Protein AF-A0A317D7Y8-F1 (afdb_monomer)

Radius of gyration: 27.48 Å; Cα contacts (8 Å, |Δi|>4): 65; chains: 1; bounding box: 44×26×74 Å

Sequence (77 aa):
MPLAPRHRRTWRGGRRWCSCGLRWTACQDRHASVPTEPPAPPRNTRWWDEATRANPQVGRVGRLTPAQSWRANGGRW

Foldseek 3Di:
DQPDDDFDWDDDPNATPTPVGHGCVPDPCNVPDGPDDPPDPPDPPDPVVDPPDDPPPPDPPPDDDPVRVCVVVVNDD

Mean predicted aligned error: 17.32 Å

Structure (mmCIF, N/CA/C/O backbone):
data_AF-A0A317D7Y8-F1
#
_entry.id   AF-A0A317D7Y8-F1
#
loop_
_atom_site.group_PDB
_atom_site.id
_atom_site.type_symbol
_atom_site.label_atom_id
_atom_site.label_alt_id
_atom_site.label_comp_id
_atom_site.label_asym_id
_atom_site.label_entity_id
_atom_site.label_seq_id
_atom_site.pdbx_PDB_ins_code
_atom_site.Cartn_x
_atom_site.Cartn_y
_atom_site.Cartn_z
_atom_site.occupancy
_atom_site.B_iso_or_equiv
_atom_site.auth_seq_id
_atom_site.auth_comp_id
_atom_site.auth_asym_id
_atom_site.auth_atom_id
_atom_site.pdbx_PDB_model_num
ATOM 1 N N . MET A 1 1 ? -1.334 1.203 -4.510 1.00 52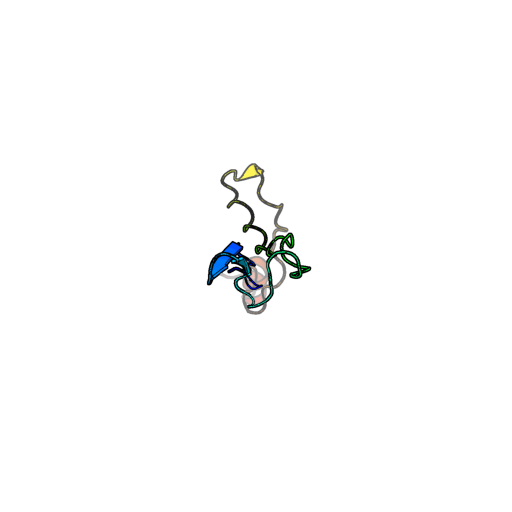.34 1 MET A N 1
ATOM 2 C CA . MET A 1 1 ? -2.551 0.921 -3.685 1.00 52.34 1 MET A CA 1
ATOM 3 C C . MET A 1 1 ? -2.118 0.474 -2.285 1.00 52.34 1 MET A C 1
ATOM 5 O O . MET A 1 1 ? -1.054 -0.124 -2.207 1.00 52.34 1 MET A O 1
ATOM 9 N N . PRO A 1 2 ? -2.835 0.760 -1.175 1.00 58.12 2 PRO A N 1
ATOM 10 C CA . PRO A 1 2 ? -2.439 0.233 0.135 1.00 58.12 2 PRO A CA 1
ATOM 11 C C . PRO A 1 2 ? -2.565 -1.296 0.142 1.00 58.12 2 PRO A C 1
ATOM 13 O O . PRO A 1 2 ? -3.648 -1.824 -0.093 1.00 58.12 2 PRO A O 1
ATOM 16 N N . LEU A 1 3 ? -1.449 -1.986 0.387 1.00 63.47 3 LEU A N 1
ATOM 17 C CA . LEU A 1 3 ? -1.355 -3.450 0.315 1.00 63.47 3 LEU A CA 1
ATOM 18 C C . LEU A 1 3 ? -1.882 -4.149 1.579 1.00 63.47 3 LEU A C 1
ATOM 20 O O . LEU A 1 3 ? -2.225 -5.324 1.533 1.00 63.47 3 LEU A O 1
ATOM 24 N N . ALA A 1 4 ? -1.968 -3.424 2.698 1.00 59.84 4 ALA A N 1
ATOM 25 C CA . ALA A 1 4 ? -2.457 -3.935 3.975 1.00 59.84 4 ALA A CA 1
ATOM 26 C C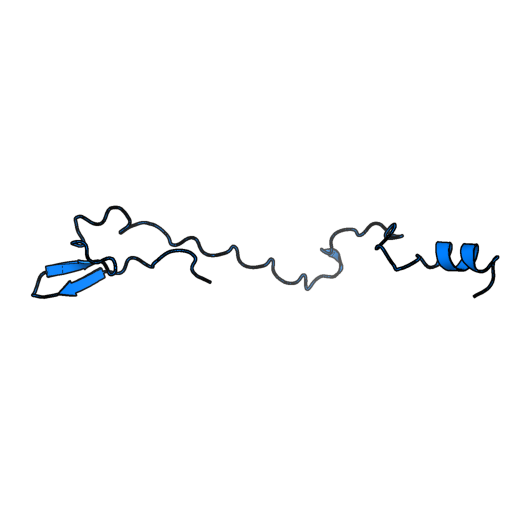 . ALA A 1 4 ? -3.631 -3.094 4.515 1.00 59.84 4 ALA A C 1
ATOM 28 O O . ALA A 1 4 ? -3.709 -1.887 4.235 1.00 59.84 4 ALA A O 1
ATOM 29 N N . PRO A 1 5 ? -4.530 -3.693 5.324 1.00 68.75 5 PRO A N 1
ATOM 30 C CA . PRO A 1 5 ? -5.601 -2.966 5.993 1.00 68.75 5 PRO A CA 1
ATOM 31 C C . PRO A 1 5 ? -5.041 -1.823 6.846 1.00 68.75 5 PRO A C 1
ATOM 33 O O . PRO A 1 5 ? -4.181 -2.015 7.702 1.00 68.75 5 PRO A O 1
ATOM 36 N N . ARG A 1 6 ? -5.552 -0.603 6.650 1.00 74.00 6 ARG A N 1
ATOM 37 C CA . ARG A 1 6 ? -5.222 0.526 7.531 1.00 74.00 6 ARG A CA 1
ATOM 38 C C . ARG A 1 6 ? -5.878 0.318 8.898 1.00 74.00 6 ARG A C 1
ATOM 40 O O . ARG A 1 6 ? -7.099 0.437 9.020 1.00 74.00 6 ARG A O 1
ATOM 47 N N . HIS A 1 7 ? -5.068 0.090 9.930 1.00 85.19 7 HIS A N 1
ATOM 48 C CA . HIS A 1 7 ? -5.503 0.081 11.327 1.00 85.19 7 HIS A CA 1
ATOM 49 C C . HIS A 1 7 ? -5.819 1.513 11.778 1.00 85.19 7 HIS A C 1
ATOM 51 O O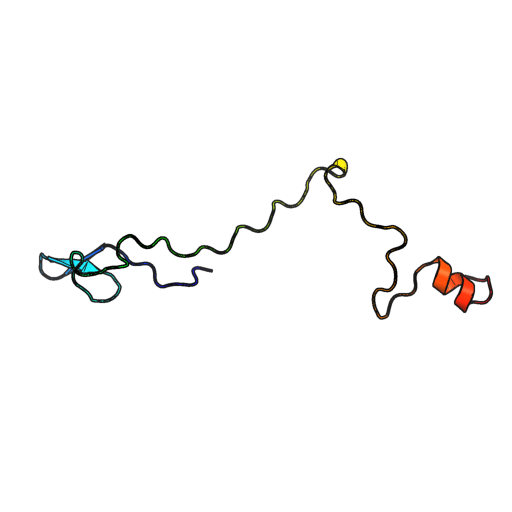 . HIS A 1 7 ? -4.933 2.352 11.930 1.00 85.19 7 HIS A O 1
ATOM 57 N N . ARG A 1 8 ? -7.106 1.826 11.954 1.00 84.56 8 ARG A N 1
ATOM 58 C CA . ARG A 1 8 ? -7.581 3.153 12.371 1.00 84.56 8 ARG A CA 1
ATOM 59 C C . ARG A 1 8 ? -8.290 3.082 13.712 1.00 84.56 8 ARG A C 1
ATOM 61 O O . ARG A 1 8 ? -9.040 2.145 13.985 1.00 84.56 8 ARG A O 1
ATOM 68 N N . ARG A 1 9 ? -8.074 4.109 14.535 1.00 90.12 9 ARG A N 1
ATOM 69 C CA . ARG A 1 9 ? -8.773 4.281 15.810 1.00 90.12 9 ARG A CA 1
ATOM 70 C C . ARG A 1 9 ? -10.225 4.665 15.539 1.00 90.12 9 ARG A C 1
ATOM 72 O O . ARG A 1 9 ? -10.483 5.644 14.848 1.00 90.12 9 ARG A O 1
ATOM 79 N N . THR A 1 10 ? -11.152 3.915 16.115 1.00 91.12 10 THR A N 1
ATOM 80 C CA . THR A 1 10 ? -12.599 4.151 16.048 1.00 91.12 10 THR A CA 1
ATOM 81 C C . THR A 1 10 ? -13.205 4.118 17.452 1.00 91.12 10 THR A C 1
ATOM 83 O O . THR A 1 10 ? -12.602 3.584 18.388 1.00 91.12 10 THR A O 1
ATOM 86 N N . TRP A 1 11 ? -14.390 4.703 17.618 1.00 90.44 11 TRP A N 1
ATOM 87 C CA . TRP A 1 11 ? -15.155 4.654 18.864 1.00 90.44 11 TRP A CA 1
ATOM 88 C C . TRP A 1 11 ? -16.355 3.721 18.696 1.00 90.44 11 TRP A C 1
ATOM 90 O O . TRP A 1 11 ? -17.127 3.873 17.755 1.00 90.44 11 TRP A O 1
ATOM 100 N N . ARG A 1 12 ? -16.523 2.760 19.612 1.00 87.06 12 ARG A N 1
ATOM 101 C CA . ARG A 1 12 ? -17.746 1.946 19.730 1.00 87.06 12 ARG A CA 1
ATOM 102 C C . ARG A 1 12 ? -18.097 1.773 21.201 1.00 87.06 12 ARG A C 1
ATOM 104 O O . ARG A 1 12 ? -17.257 1.316 21.979 1.00 87.06 12 ARG A O 1
ATOM 111 N N . GLY A 1 13 ? -19.323 2.147 21.570 1.00 84.81 13 GLY A N 1
ATOM 112 C CA . GLY A 1 13 ? -19.853 1.971 22.928 1.00 84.81 13 GLY A CA 1
ATOM 113 C C . GLY A 1 13 ? -18.965 2.583 24.017 1.00 84.81 13 GLY A C 1
ATOM 114 O O . GLY A 1 13 ? -18.614 1.903 24.976 1.00 84.81 13 GLY A O 1
ATOM 115 N N . GLY A 1 14 ? -18.495 3.820 23.818 1.00 89.75 14 GLY A N 1
ATOM 116 C CA . GLY A 1 14 ? -17.644 4.523 24.791 1.00 89.75 14 GLY A CA 1
ATOM 117 C C . GLY A 1 14 ? -16.232 3.947 24.965 1.00 89.75 14 GLY A C 1
ATOM 118 O O . GLY A 1 14 ? -15.490 4.381 25.842 1.00 89.75 14 GLY A O 1
ATOM 119 N N . ARG A 1 15 ? -15.821 2.978 24.139 1.00 89.69 15 ARG A N 1
ATOM 120 C CA . ARG A 1 15 ? -14.467 2.409 24.149 1.00 89.69 15 ARG A CA 1
ATOM 121 C C . ARG A 1 15 ? -13.771 2.634 22.809 1.00 89.69 15 ARG A C 1
ATOM 123 O O . ARG A 1 15 ? -14.413 2.813 21.773 1.00 89.69 15 ARG A O 1
ATOM 130 N N . ARG A 1 16 ? -12.435 2.618 22.840 1.00 92.50 16 ARG A N 1
ATOM 131 C CA . ARG A 1 16 ? -11.574 2.756 21.656 1.00 92.50 16 ARG A CA 1
ATO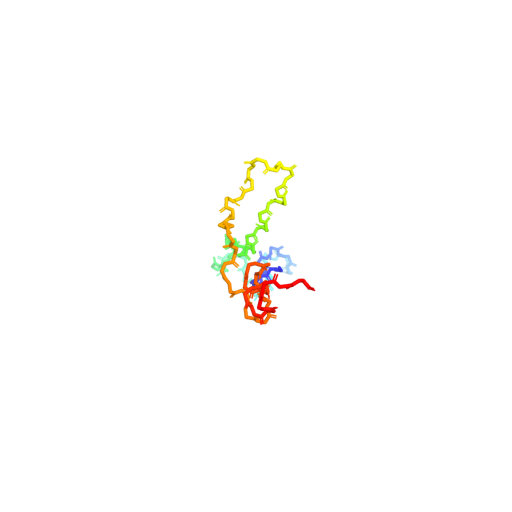M 132 C C . ARG A 1 16 ? -11.337 1.391 21.005 1.00 92.50 16 ARG A C 1
ATOM 134 O O . ARG A 1 16 ? -10.816 0.477 21.647 1.00 92.50 16 ARG A O 1
ATOM 141 N N . TRP A 1 17 ? -11.663 1.285 19.724 1.00 93.56 17 TRP A N 1
ATOM 142 C CA . TRP A 1 17 ? -11.537 0.081 18.903 1.00 93.56 17 TRP A CA 1
ATOM 143 C C . TRP A 1 17 ? -10.650 0.336 17.687 1.00 93.56 17 TRP A C 1
ATOM 145 O O . TRP A 1 17 ? -10.441 1.477 17.277 1.00 93.56 17 TRP A O 1
ATOM 155 N N . CYS A 1 18 ? -10.107 -0.731 17.119 1.00 90.38 18 CYS A N 1
ATOM 156 C CA . CYS A 1 18 ? -9.398 -0.697 15.852 1.00 90.38 18 CYS A CA 1
ATOM 157 C C . CYS A 1 18 ? -10.336 -1.112 14.709 1.00 90.38 18 CYS A C 1
ATOM 159 O O . CYS A 1 18 ? -11.256 -1.902 14.917 1.00 90.38 18 CYS A O 1
ATOM 161 N N . SER A 1 19 ? -10.095 -0.609 13.496 1.00 87.12 19 SER A N 1
ATOM 162 C CA . SER A 1 19 ? -10.816 -1.018 12.279 1.00 87.12 19 SER A CA 1
ATOM 163 C C . SER A 1 19 ? -10.731 -2.522 11.992 1.00 87.12 19 SER A C 1
ATOM 165 O O . SER A 1 19 ? -11.622 -3.049 11.337 1.00 87.12 19 SER A O 1
ATOM 167 N N . CYS A 1 20 ? -9.724 -3.225 12.523 1.00 86.75 20 CYS A N 1
ATOM 168 C CA . CYS A 1 20 ? -9.608 -4.685 12.443 1.00 86.75 20 CYS A CA 1
ATOM 169 C C . CYS A 1 20 ? -10.508 -5.454 13.435 1.00 86.75 20 CYS A C 1
ATOM 171 O O . CYS A 1 20 ? -10.456 -6.677 13.475 1.00 86.75 20 CYS A O 1
ATOM 173 N N . GLY A 1 21 ? -11.303 -4.767 14.266 1.00 87.94 21 GLY A N 1
ATOM 174 C CA . GLY A 1 21 ? -12.238 -5.392 15.212 1.00 87.94 21 GLY A CA 1
ATOM 175 C C . GLY A 1 21 ? -11.670 -5.673 16.607 1.00 87.94 21 GLY A C 1
ATOM 176 O O . GLY A 1 21 ? -12.432 -5.980 17.517 1.00 87.94 21 GLY A O 1
ATOM 177 N N . LEU A 1 22 ? -10.364 -5.502 16.827 1.00 90.25 22 LEU A N 1
ATOM 178 C CA . LEU A 1 22 ? -9.750 -5.613 18.156 1.00 90.25 22 LEU A CA 1
ATOM 179 C C . LEU A 1 22 ? -9.901 -4.317 18.970 1.00 90.25 22 LEU A C 1
ATOM 181 O O . LEU A 1 22 ? -10.042 -3.220 18.421 1.00 90.25 22 LEU A O 1
ATOM 185 N N . ARG A 1 23 ? -9.799 -4.408 20.305 1.00 91.44 23 ARG A N 1
ATOM 186 C CA . ARG A 1 23 ? -9.648 -3.212 21.157 1.00 91.44 23 ARG A CA 1
ATOM 187 C C . ARG A 1 23 ? -8.387 -2.448 20.761 1.00 91.44 23 ARG A C 1
ATOM 189 O O . ARG A 1 23 ? -7.347 -3.054 20.515 1.00 91.44 23 ARG A O 1
ATOM 196 N N . TRP A 1 24 ? -8.443 -1.115 20.776 1.00 90.62 24 TRP A N 1
ATOM 197 C CA . TRP A 1 24 ? -7.305 -0.275 20.372 1.00 90.62 24 TRP A CA 1
ATOM 198 C C . TRP A 1 24 ? -6.020 -0.593 21.155 1.00 90.62 24 TRP A C 1
ATOM 200 O O . TRP A 1 24 ? -4.927 -0.595 20.598 1.00 90.62 24 TRP A O 1
ATOM 210 N N . THR A 1 25 ? -6.144 -0.910 22.445 1.00 89.81 25 THR A N 1
ATOM 211 C CA . THR A 1 25 ? -5.007 -1.268 23.305 1.00 89.81 25 THR A CA 1
ATOM 212 C C . THR A 1 25 ? -4.461 -2.679 23.062 1.00 89.81 25 THR A C 1
ATOM 214 O O . THR A 1 25 ? -3.307 -2.919 23.396 1.00 89.81 25 THR A O 1
ATOM 217 N N . ALA A 1 26 ? -5.248 -3.580 22.470 1.00 91.12 26 ALA A N 1
ATOM 218 C CA . ALA A 1 26 ? -4.877 -4.974 22.198 1.00 91.12 26 ALA A CA 1
ATOM 219 C C . ALA A 1 26 ? -4.426 -5.212 20.746 1.00 91.12 26 ALA A C 1
ATOM 221 O O . ALA A 1 26 ? -3.835 -6.240 20.440 1.00 91.12 26 ALA A O 1
ATOM 222 N N . CYS A 1 27 ? -4.704 -4.272 19.842 1.00 88.94 27 CYS A N 1
ATOM 223 C CA . CYS A 1 27 ? -4.243 -4.330 18.461 1.00 88.94 27 CYS A CA 1
ATOM 224 C C . CYS A 1 27 ? -2.717 -4.145 18.413 1.00 88.94 27 CYS A C 1
ATOM 226 O O . CYS A 1 27 ? -2.226 -3.048 18.687 1.00 88.94 27 CYS A O 1
ATOM 228 N N . GLN A 1 28 ? -1.982 -5.199 18.057 1.00 85.44 28 GLN A N 1
ATOM 229 C CA . GLN A 1 28 ? -0.518 -5.175 17.946 1.00 85.44 28 GLN A CA 1
ATOM 230 C C . GLN A 1 28 ? -0.078 -4.283 16.776 1.00 85.44 28 GLN A C 1
ATOM 232 O O . GLN A 1 28 ? 0.733 -3.377 16.950 1.00 85.44 28 GLN A O 1
ATOM 237 N N . ASP A 1 29 ? -0.761 -4.399 15.637 1.00 80.38 29 ASP A N 1
ATOM 238 C CA . ASP A 1 29 ? -0.491 -3.621 14.420 1.00 80.38 29 ASP A CA 1
ATOM 239 C C . ASP A 1 29 ? -1.051 -2.191 14.454 1.00 80.38 29 ASP A C 1
ATOM 241 O O . ASP A 1 29 ? -1.130 -1.505 13.437 1.00 80.38 29 ASP A O 1
ATOM 245 N N . ARG A 1 30 ? -1.446 -1.680 15.629 1.00 80.62 30 ARG A N 1
ATOM 246 C CA . ARG A 1 30 ? -2.011 -0.320 15.753 1.00 80.62 30 ARG A CA 1
ATOM 247 C C . ARG A 1 30 ? -1.023 0.786 15.365 1.00 80.62 30 ARG A C 1
ATOM 249 O O . ARG A 1 30 ? -1.445 1.906 15.088 1.00 80.62 30 ARG A O 1
ATOM 256 N N . HIS A 1 31 ? 0.271 0.478 15.420 1.00 80.62 31 HIS A N 1
ATOM 257 C CA . HIS A 1 31 ? 1.369 1.361 15.030 1.00 80.62 31 HIS A CA 1
ATOM 258 C C . HIS A 1 31 ? 2.034 0.917 13.724 1.00 80.62 31 HIS A C 1
ATOM 260 O O . HIS A 1 31 ? 2.988 1.562 13.297 1.00 80.62 31 HIS A O 1
ATOM 266 N N . ALA A 1 32 ? 1.552 -0.162 13.097 1.00 76.00 32 ALA A N 1
ATOM 267 C CA . ALA A 1 32 ? 2.111 -0.633 11.845 1.00 76.00 32 ALA A CA 1
ATOM 268 C C . ALA A 1 32 ? 1.865 0.422 10.762 1.00 76.00 32 ALA A C 1
ATOM 270 O O . ALA A 1 32 ? 0.729 0.808 10.463 1.00 76.00 32 ALA A O 1
ATOM 271 N N . SER A 1 33 ? 2.953 0.917 10.183 1.00 65.69 33 SER A N 1
ATOM 272 C CA . SER A 1 33 ? 2.906 1.720 8.974 1.00 65.69 33 SER A CA 1
ATOM 273 C C . SER A 1 33 ? 2.406 0.832 7.843 1.00 65.69 33 SER A C 1
ATOM 275 O O . SER A 1 33 ? 2.933 -0.250 7.601 1.00 65.69 33 SER A O 1
ATOM 277 N N . VAL A 1 34 ? 1.362 1.278 7.144 1.00 67.75 34 VAL A N 1
ATOM 278 C CA . VAL A 1 34 ? 0.893 0.547 5.966 1.00 67.75 34 VAL A CA 1
ATOM 279 C C . VAL A 1 34 ? 1.993 0.594 4.914 1.00 67.75 34 VAL A C 1
ATOM 281 O O . VAL A 1 34 ? 2.381 1.708 4.536 1.00 67.75 34 VAL A O 1
ATOM 284 N N . PRO A 1 35 ? 2.468 -0.569 4.423 1.00 60.97 35 PRO A N 1
ATOM 285 C CA . PRO A 1 35 ? 3.390 -0.617 3.304 1.00 60.97 35 PRO A CA 1
ATOM 286 C C . PRO A 1 35 ? 2.740 0.120 2.141 1.00 60.97 35 PRO A C 1
ATOM 288 O O . PRO A 1 35 ? 1.716 -0.296 1.590 1.00 60.97 35 PRO A O 1
ATOM 291 N N . THR A 1 36 ? 3.281 1.295 1.854 1.00 61.28 36 THR A N 1
ATOM 292 C CA . THR A 1 36 ? 2.892 2.073 0.692 1.00 61.28 36 THR A CA 1
ATOM 293 C C . THR A 1 36 ? 3.863 1.673 -0.397 1.00 61.28 36 THR A C 1
ATOM 295 O O . THR A 1 36 ? 5.067 1.608 -0.156 1.00 61.28 36 THR A O 1
ATOM 298 N N . GLU A 1 37 ? 3.328 1.345 -1.567 1.00 62.97 37 GLU A N 1
ATOM 299 C CA . GLU A 1 37 ? 4.126 1.127 -2.767 1.00 62.97 37 GLU A CA 1
ATOM 300 C C . GLU A 1 37 ? 5.115 2.294 -2.919 1.00 62.97 37 GLU A C 1
ATOM 302 O O . GLU A 1 37 ? 4.692 3.448 -2.759 1.00 62.97 37 GLU A O 1
ATOM 307 N N . PRO A 1 38 ? 6.419 2.028 -3.131 1.00 65.31 38 PRO A N 1
ATOM 308 C CA . PRO A 1 38 ? 7.380 3.104 -3.295 1.00 65.31 38 PRO A CA 1
ATOM 309 C C . PRO A 1 38 ? 6.894 3.995 -4.443 1.00 65.31 38 PRO A C 1
ATOM 311 O O . PRO A 1 38 ? 6.502 3.468 -5.490 1.00 65.31 38 PRO A O 1
ATOM 314 N N . PRO A 1 39 ? 6.845 5.327 -4.256 1.00 64.25 39 PRO A N 1
ATOM 315 C CA . PRO A 1 39 ? 6.431 6.213 -5.328 1.00 64.25 39 PRO A CA 1
ATOM 316 C C . PRO A 1 39 ? 7.325 5.949 -6.541 1.00 64.25 39 PRO A C 1
ATOM 318 O O . PRO A 1 39 ? 8.543 5.820 -6.398 1.00 64.25 39 PRO A O 1
ATOM 321 N N . ALA A 1 40 ? 6.713 5.839 -7.724 1.00 63.78 40 ALA A N 1
ATOM 322 C CA . ALA A 1 40 ? 7.468 5.726 -8.963 1.00 63.78 40 ALA A CA 1
ATOM 323 C C . ALA A 1 40 ? 8.500 6.866 -9.012 1.0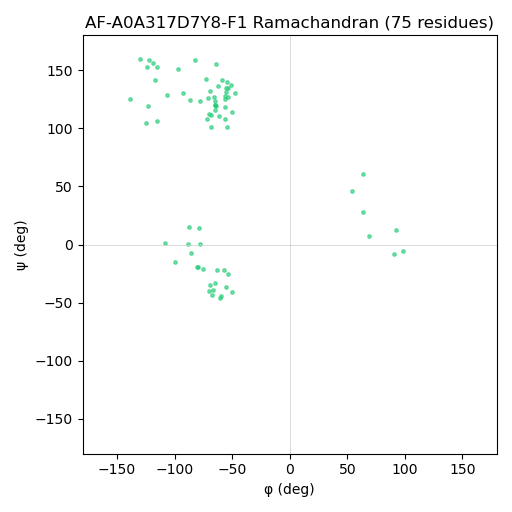0 63.78 40 ALA A C 1
ATOM 325 O O . ALA A 1 40 ? 8.160 7.995 -8.630 1.00 63.78 40 ALA A O 1
ATOM 326 N N . PRO A 1 41 ? 9.748 6.591 -9.435 1.00 64.25 41 PRO A N 1
ATOM 327 C CA . PRO A 1 41 ? 10.761 7.628 -9.498 1.00 64.25 41 PRO A CA 1
ATOM 328 C C . PRO A 1 41 ? 10.226 8.789 -10.343 1.00 64.25 41 PRO A C 1
ATOM 330 O O . PRO A 1 41 ? 9.542 8.547 -11.348 1.00 64.25 41 PRO A O 1
ATOM 333 N N . PRO A 1 42 ? 10.483 10.044 -9.935 1.00 66.00 42 PRO A N 1
ATOM 334 C CA . PRO A 1 42 ? 10.030 11.194 -10.692 1.00 66.00 42 PRO A CA 1
ATOM 335 C C . PRO A 1 42 ? 10.513 11.051 -12.132 1.00 66.00 42 PRO A C 1
ATOM 337 O O . PRO A 1 42 ? 11.661 10.682 -12.393 1.00 66.00 42 PRO A O 1
ATOM 340 N N . ARG A 1 43 ? 9.606 11.308 -13.076 1.00 63.72 43 ARG A N 1
ATOM 341 C CA . ARG A 1 43 ? 9.922 11.286 -14.500 1.00 63.72 43 ARG A CA 1
ATOM 342 C C . ARG A 1 43 ? 11.064 12.272 -14.707 1.00 63.72 43 ARG A C 1
ATOM 344 O O . ARG A 1 43 ? 10.910 13.445 -14.376 1.00 63.72 43 ARG A O 1
ATOM 351 N N . ASN A 1 44 ? 12.206 11.784 -15.174 1.00 59.31 44 ASN A N 1
ATOM 352 C CA . ASN A 1 44 ? 13.380 12.621 -15.299 1.00 59.31 44 ASN A CA 1
ATOM 353 C C . ASN A 1 44 ? 13.091 13.769 -16.284 1.00 59.31 44 ASN A C 1
ATOM 355 O O . ASN A 1 44 ? 12.877 13.537 -17.472 1.00 59.31 44 ASN A O 1
ATOM 359 N N . THR A 1 45 ? 13.003 14.995 -15.770 1.00 59.00 45 THR A N 1
ATOM 360 C CA . THR A 1 45 ? 12.736 16.212 -16.551 1.00 59.00 45 THR A CA 1
ATOM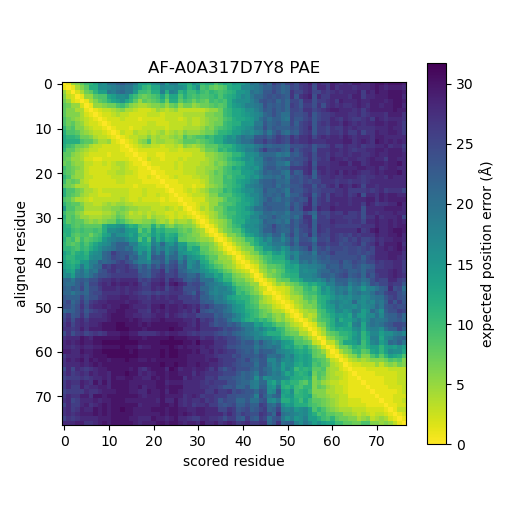 361 C C . THR A 1 45 ? 14.008 16.814 -17.139 1.00 59.00 45 THR A C 1
ATOM 363 O O . THR A 1 45 ? 13.939 17.757 -17.926 1.00 59.00 45 THR A O 1
ATOM 366 N N . ARG A 1 46 ? 15.170 16.277 -16.765 1.00 62.12 46 ARG A N 1
ATOM 367 C CA . ARG A 1 46 ? 16.493 16.742 -17.155 1.00 62.12 46 ARG A CA 1
ATOM 368 C C . ARG A 1 46 ? 17.158 15.664 -17.994 1.00 62.12 46 ARG A C 1
ATOM 370 O O . ARG A 1 46 ? 17.600 14.639 -17.489 1.00 62.12 46 ARG A O 1
ATOM 377 N N . TRP A 1 47 ? 17.244 15.915 -19.294 1.00 61.38 47 TRP A N 1
ATOM 378 C CA . TRP A 1 47 ? 17.829 14.985 -20.265 1.00 61.38 47 TRP A CA 1
ATOM 379 C C . TRP A 1 47 ? 19.258 14.532 -19.901 1.00 61.38 47 TRP A C 1
ATOM 381 O O . TRP A 1 47 ? 19.671 13.449 -20.300 1.00 61.38 47 TRP A O 1
ATOM 391 N N . TRP A 1 48 ? 20.008 15.325 -19.126 1.00 63.69 48 TRP A N 1
ATOM 392 C CA . TRP A 1 48 ? 21.367 14.994 -18.681 1.00 63.69 48 TRP A CA 1
ATOM 393 C C . TRP A 1 48 ? 21.434 14.024 -17.490 1.00 63.69 48 TRP A C 1
ATOM 395 O O . TRP A 1 48 ? 22.472 13.411 -17.280 1.00 63.69 48 TRP A O 1
ATOM 405 N N . ASP A 1 49 ? 20.351 13.864 -16.722 1.00 59.25 49 ASP A N 1
ATOM 406 C CA . ASP A 1 49 ? 20.266 12.892 -15.618 1.00 59.25 49 ASP A CA 1
ATOM 407 C C . ASP A 1 49 ? 19.779 11.517 -16.136 1.00 59.25 49 ASP A C 1
ATOM 409 O O . ASP A 1 49 ? 19.501 10.589 -15.370 1.00 59.25 49 ASP A O 1
ATOM 413 N N . GLU A 1 50 ? 19.532 11.408 -17.446 1.00 62.78 50 GLU A N 1
ATOM 414 C CA . GLU A 1 50 ? 18.985 10.207 -18.056 1.00 62.78 50 GLU A CA 1
ATOM 415 C C . GLU A 1 50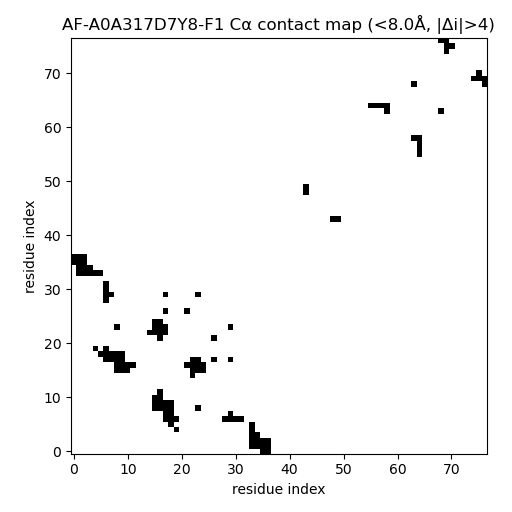 ? 20.030 9.093 -18.019 1.00 62.78 50 GLU A C 1
ATOM 417 O O . GLU A 1 50 ? 21.191 9.300 -18.367 1.00 62.78 50 GLU A O 1
ATOM 422 N N . ALA A 1 51 ? 19.625 7.901 -17.572 1.00 63.41 51 ALA A N 1
ATOM 423 C CA . ALA A 1 51 ? 20.533 6.766 -17.497 1.00 63.41 51 ALA A CA 1
ATOM 424 C C . ALA A 1 51 ? 21.198 6.549 -18.862 1.00 63.41 51 ALA A C 1
ATOM 426 O O . ALA A 1 51 ? 20.497 6.413 -19.869 1.00 63.41 51 ALA A O 1
ATOM 427 N N . THR A 1 52 ? 22.534 6.499 -18.884 1.00 64.12 52 THR A N 1
ATOM 428 C CA . THR A 1 52 ? 23.322 6.251 -20.094 1.00 64.12 52 THR A CA 1
ATOM 429 C C . THR A 1 52 ? 22.856 4.953 -20.742 1.00 64.12 52 THR A C 1
ATOM 431 O O . THR A 1 52 ? 23.184 3.852 -20.298 1.00 64.12 52 THR A O 1
ATOM 434 N N . ARG A 1 53 ? 22.045 5.074 -21.795 1.00 64.94 53 ARG A N 1
ATOM 435 C CA . ARG A 1 53 ? 21.570 3.926 -22.563 1.00 64.94 53 ARG A CA 1
ATOM 436 C C . ARG A 1 53 ? 22.699 3.493 -23.485 1.00 64.94 53 ARG A C 1
ATOM 438 O O . ARG A 1 53 ? 23.165 4.288 -24.297 1.00 64.94 53 ARG A O 1
ATOM 445 N N . ALA A 1 54 ? 23.106 2.231 -23.394 1.00 61.28 54 ALA A N 1
ATOM 446 C CA . ALA A 1 54 ? 24.006 1.650 -24.380 1.00 61.28 54 ALA A CA 1
ATOM 447 C C . ALA A 1 54 ? 23.381 1.788 -25.781 1.00 61.28 54 ALA A C 1
ATOM 449 O O . ALA A 1 54 ? 22.231 1.391 -25.997 1.00 61.28 54 ALA A O 1
ATOM 450 N N . ASN A 1 55 ? 24.122 2.388 -26.714 1.00 53.38 55 ASN A N 1
ATOM 451 C CA . ASN A 1 55 ? 23.712 2.550 -28.104 1.00 53.38 55 ASN A CA 1
ATOM 452 C C . ASN A 1 55 ? 24.789 1.913 -29.005 1.00 53.38 55 ASN A C 1
ATOM 454 O O . ASN A 1 55 ? 25.939 2.346 -28.938 1.00 53.38 55 ASN A O 1
ATOM 458 N N . PRO A 1 56 ? 24.465 0.894 -29.824 1.00 56.50 56 PRO A N 1
ATOM 459 C CA . PRO A 1 56 ? 23.131 0.358 -30.086 1.00 56.50 56 PRO A CA 1
ATOM 460 C C . PRO A 1 56 ? 22.553 -0.448 -28.917 1.00 56.50 56 PRO A C 1
ATOM 462 O O . PRO A 1 56 ? 23.247 -1.219 -28.258 1.00 56.50 56 PRO A O 1
ATOM 465 N N . GLN A 1 57 ? 21.243 -0.310 -28.711 1.00 62.91 57 GLN A N 1
ATOM 466 C CA . GLN A 1 57 ? 20.478 -1.208 -27.848 1.00 62.91 57 GLN A CA 1
ATOM 467 C C . GLN A 1 57 ? 20.434 -2.582 -28.520 1.00 62.91 57 GLN A C 1
ATOM 469 O O . GLN A 1 57 ? 19.699 -2.790 -29.488 1.00 62.91 57 GLN A O 1
ATOM 474 N N . VAL A 1 58 ? 21.277 -3.501 -28.056 1.00 61.09 58 VAL A N 1
ATOM 475 C CA . VAL A 1 58 ? 21.367 -4.854 -28.606 1.00 61.09 58 VAL A CA 1
ATOM 476 C C . VAL A 1 58 ? 20.044 -5.590 -28.363 1.00 61.09 58 VAL A C 1
ATOM 478 O O . VAL A 1 58 ? 19.6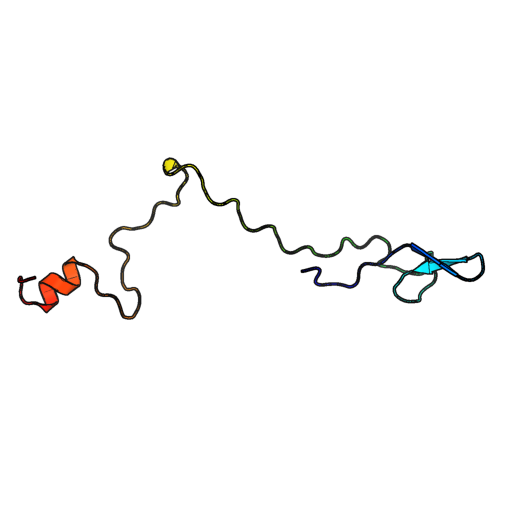39 -5.784 -27.223 1.00 61.09 58 VAL A O 1
ATOM 481 N N . GLY A 1 59 ? 19.376 -6.001 -29.446 1.00 58.88 59 GLY A N 1
ATOM 482 C CA . GLY A 1 59 ? 18.414 -7.107 -29.444 1.00 58.88 59 GLY A CA 1
ATOM 483 C C . GLY A 1 59 ? 17.158 -6.934 -28.587 1.00 58.88 59 GLY A C 1
ATOM 484 O O . GLY A 1 59 ? 16.869 -7.788 -27.751 1.00 58.88 59 GLY A O 1
ATOM 485 N N . ARG A 1 60 ? 16.326 -5.915 -28.851 1.00 56.34 60 ARG A N 1
ATOM 486 C CA . ARG A 1 60 ? 14.901 -6.056 -28.503 1.00 56.34 60 ARG A CA 1
ATOM 487 C C . ARG A 1 60 ? 14.354 -7.181 -29.384 1.00 56.34 60 ARG A C 1
ATOM 489 O O . ARG A 1 60 ? 14.374 -7.042 -30.605 1.00 56.34 60 ARG A O 1
ATOM 496 N N . VAL A 1 61 ? 13.922 -8.295 -28.789 1.00 53.69 61 VAL A N 1
ATOM 497 C CA . VAL A 1 61 ? 13.343 -9.436 -29.522 1.00 53.69 61 VAL A CA 1
ATOM 498 C C . VAL A 1 61 ? 12.255 -8.905 -30.466 1.00 53.69 61 VAL A C 1
ATOM 500 O O . VAL A 1 61 ? 11.277 -8.314 -30.015 1.00 53.69 61 VAL A O 1
ATOM 503 N N . GLY A 1 62 ? 12.489 -9.019 -31.777 1.00 61.81 62 GLY A N 1
ATOM 504 C CA . GLY A 1 62 ? 11.590 -8.534 -32.832 1.00 61.81 62 GLY A CA 1
ATOM 505 C C . GLY A 1 62 ? 11.915 -7.170 -33.463 1.00 61.81 62 GLY A C 1
ATOM 506 O O . GLY A 1 62 ? 11.268 -6.815 -34.443 1.00 61.81 62 GLY A O 1
ATOM 507 N N . ARG A 1 63 ? 12.908 -6.402 -32.984 1.00 68.56 63 ARG A N 1
ATOM 508 C CA . ARG A 1 63 ? 13.335 -5.146 -33.635 1.00 68.56 63 ARG A CA 1
ATOM 509 C C . ARG A 1 63 ? 14.828 -5.173 -3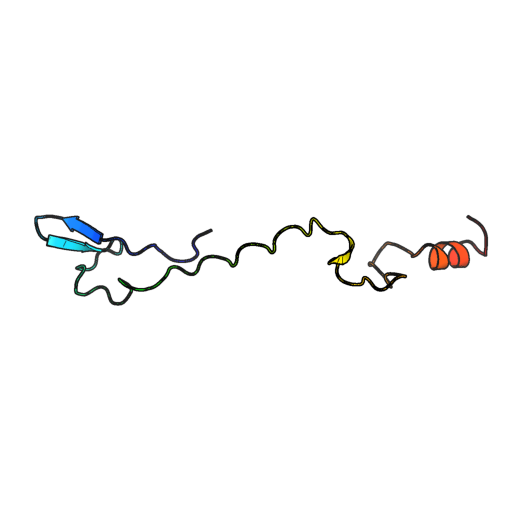3.950 1.00 68.56 63 ARG A C 1
ATOM 511 O O . ARG A 1 63 ? 15.659 -5.003 -33.060 1.00 68.56 63 ARG A O 1
ATOM 518 N N . LEU A 1 64 ? 15.153 -5.363 -35.228 1.00 71.31 64 LEU A N 1
ATOM 519 C CA . LEU A 1 64 ? 16.524 -5.239 -35.717 1.00 71.31 64 LEU A CA 1
ATOM 520 C C . LEU A 1 64 ? 17.019 -3.803 -35.514 1.00 71.31 64 LEU A C 1
ATOM 522 O O . LEU A 1 64 ? 16.299 -2.832 -35.762 1.00 71.31 64 LEU A O 1
ATOM 526 N N . THR A 1 65 ? 18.255 -3.669 -35.035 1.00 74.00 65 THR A N 1
ATOM 527 C CA . THR A 1 65 ? 18.940 -2.371 -35.016 1.00 74.00 65 THR A CA 1
ATOM 528 C C . THR A 1 65 ? 19.166 -1.883 -36.451 1.00 74.00 65 THR A C 1
ATOM 530 O O . THR A 1 65 ? 19.292 -2.710 -37.354 1.00 74.00 65 THR A O 1
ATOM 533 N N . PRO A 1 66 ? 19.302 -0.566 -36.686 1.00 74.44 66 PRO A N 1
ATOM 534 C CA . PRO A 1 66 ? 19.551 -0.017 -38.023 1.00 74.44 66 PRO A CA 1
ATOM 535 C C . PRO A 1 66 ? 20.717 -0.703 -38.762 1.00 74.44 66 PRO A C 1
ATOM 537 O O . PRO A 1 66 ? 20.600 -1.039 -39.936 1.00 74.44 66 PRO A O 1
ATOM 540 N N . ALA A 1 67 ? 21.813 -1.003 -38.055 1.00 74.06 67 ALA A N 1
ATOM 541 C CA . ALA A 1 67 ? 22.961 -1.713 -38.622 1.00 74.06 67 ALA A CA 1
ATOM 542 C C . ALA A 1 67 ? 22.666 -3.189 -38.946 1.00 74.06 67 ALA A C 1
ATOM 544 O O . ALA A 1 67 ? 23.187 -3.718 -39.924 1.00 74.06 67 ALA A O 1
ATOM 545 N N . GLN A 1 68 ? 21.842 -3.866 -38.141 1.00 71.19 68 GLN A N 1
ATOM 546 C CA . GLN A 1 68 ? 21.391 -5.226 -38.444 1.00 71.19 68 GLN A CA 1
ATOM 547 C C . GLN A 1 68 ? 20.433 -5.242 -39.635 1.00 71.19 68 GLN A C 1
ATOM 549 O O . GLN A 1 68 ? 20.582 -6.116 -40.479 1.00 71.19 68 GLN A O 1
ATOM 554 N N . SER A 1 69 ? 19.518 -4.272 -39.746 1.00 76.94 69 SER A N 1
ATOM 555 C CA . SER A 1 69 ? 18.646 -4.125 -40.917 1.00 76.94 69 SER A CA 1
ATOM 556 C C . SER A 1 69 ? 19.461 -3.894 -42.189 1.00 76.94 69 SER A C 1
ATOM 558 O O . SER A 1 69 ? 19.260 -4.595 -43.171 1.00 76.94 69 SER A O 1
ATOM 560 N N . TRP A 1 70 ? 20.453 -2.997 -42.154 1.00 77.44 70 TRP A N 1
ATOM 561 C CA . TRP A 1 70 ? 21.337 -2.742 -43.296 1.00 77.44 70 TRP A CA 1
ATOM 562 C C . TRP A 1 70 ? 22.114 -3.994 -43.732 1.00 77.44 70 TRP A C 1
ATOM 564 O O . TRP A 1 70 ? 22.161 -4.310 -44.919 1.00 77.44 70 TRP A O 1
ATOM 574 N N . ARG A 1 71 ? 22.678 -4.760 -42.784 1.00 79.88 71 ARG A N 1
ATOM 575 C CA . ARG A 1 71 ? 23.358 -6.033 -43.098 1.00 79.88 71 ARG A CA 1
ATOM 576 C C . ARG A 1 71 ? 22.385 -7.102 -43.605 1.00 79.88 71 ARG A C 1
ATOM 578 O O . ARG A 1 71 ? 22.734 -7.827 -44.529 1.00 79.88 71 ARG A O 1
ATOM 585 N N . ALA A 1 72 ? 21.183 -7.187 -43.033 1.00 79.19 72 ALA A N 1
ATOM 586 C CA . ALA A 1 72 ? 20.139 -8.119 -43.463 1.00 79.19 72 ALA A CA 1
ATOM 587 C C . ALA A 1 72 ? 19.634 -7.810 -44.884 1.00 79.19 72 ALA A C 1
ATOM 589 O O . ALA A 1 72 ? 19.349 -8.729 -45.643 1.00 79.19 72 ALA A O 1
ATOM 590 N N . ASN A 1 73 ? 19.606 -6.533 -45.266 1.00 79.62 73 ASN A N 1
ATOM 591 C CA . ASN A 1 73 ? 19.247 -6.062 -46.604 1.00 79.62 73 ASN A CA 1
ATOM 592 C C . ASN A 1 73 ? 20.445 -6.019 -47.579 1.00 79.62 73 ASN A C 1
ATOM 594 O O . ASN A 1 73 ? 20.377 -5.362 -48.620 1.00 79.62 73 ASN A O 1
ATOM 598 N N . GLY A 1 74 ? 21.573 -6.664 -47.251 1.00 82.69 74 GLY A N 1
ATOM 599 C CA . GLY A 1 74 ? 22.738 -6.742 -48.143 1.00 82.69 74 GLY A CA 1
ATOM 600 C C . GLY A 1 74 ? 23.384 -5.388 -48.457 1.00 82.69 74 GLY A C 1
ATOM 601 O O . GLY A 1 74 ? 23.957 -5.204 -49.529 1.00 82.69 74 GLY A O 1
ATOM 602 N N . GLY A 1 75 ? 23.272 -4.424 -47.546 1.00 80.12 75 GLY A N 1
ATOM 603 C CA . GLY A 1 75 ? 23.847 -3.092 -47.692 1.00 80.12 75 GLY A CA 1
ATOM 604 C C . GLY A 1 75 ? 22.925 -2.042 -48.320 1.00 80.12 75 GLY A C 1
ATOM 605 O O . GLY A 1 75 ? 23.391 -0.960 -48.682 1.00 80.12 75 GLY A O 1
ATOM 606 N N . ARG A 1 76 ? 21.627 -2.341 -48.448 1.00 64.00 76 ARG A N 1
ATOM 607 C CA . ARG A 1 76 ? 20.594 -1.438 -48.982 1.00 64.00 76 ARG A CA 1
ATOM 608 C C . ARG A 1 76 ? 19.563 -1.095 -47.898 1.00 64.00 76 ARG A C 1
ATOM 610 O O . ARG A 1 76 ? 19.400 -1.858 -46.948 1.00 64.00 76 ARG A O 1
ATOM 617 N N . TRP A 1 77 ? 18.920 0.067 -47.999 1.00 68.31 77 TRP A N 1
ATOM 618 C CA . TRP A 1 77 ? 17.795 0.436 -47.128 1.00 68.31 77 TRP A CA 1
ATOM 619 C C . TRP A 1 77 ? 16.479 -0.048 -47.716 1.00 68.31 77 TRP A C 1
ATOM 621 O O . TRP A 1 77 ? 16.325 0.085 -48.950 1.00 68.31 77 TRP A O 1
#

Solvent-accessible surface area (backbone atoms only — not comparable to full-atom values): 5236 Å² total; per-residue (Å²): 112,76,78,49,86,75,59,40,87,43,79,57,93,95,39,60,24,29,68,84,74,40,48,44,89,72,39,81,58,59,77,60,75,63,60,61,67,77,76,76,77,76,78,79,87,47,82,85,78,52,78,87,70,67,80,80,67,80,71,53,90,93,51,75,46,73,70,52,44,28,58,74,51,76,73,42,134

pLDDT: mean 73.07, std 12.22, range [52.34, 93.56]

Secondary structure (DSSP, 8-state):
---S----EEEETTEEEETTSSBTTT-GGGGPPP-PPPPPPPP---GGGS----SS---BTTB--HHHHHHHTTT--

Organism: NCBI:txid2202420